Protein AF-A0A955MIG0-F1 (afdb_monomer)

Structure (mmCIF, N/CA/C/O backbone):
data_AF-A0A955MIG0-F1
#
_entry.id   AF-A0A955MIG0-F1
#
loop_
_atom_site.group_PDB
_atom_site.id
_atom_site.type_symbol
_atom_site.label_atom_id
_atom_site.label_alt_id
_atom_site.label_comp_id
_atom_site.label_asym_id
_atom_site.label_entity_id
_atom_site.label_seq_id
_atom_site.pdbx_PDB_ins_code
_atom_site.Cartn_x
_atom_site.Cartn_y
_atom_site.Cartn_z
_atom_site.occupancy
_atom_site.B_iso_or_equiv
_atom_site.auth_seq_id
_atom_site.auth_comp_id
_atom_site.auth_asym_id
_atom_site.auth_atom_id
_atom_site.pdbx_PDB_model_num
ATOM 1 N N . ALA A 1 1 ? 9.719 2.046 3.518 1.00 55.62 1 ALA A N 1
ATOM 2 C CA . ALA A 1 1 ? 8.804 1.648 2.425 1.00 55.62 1 ALA A CA 1
ATOM 3 C C . ALA A 1 1 ? 9.565 1.111 1.208 1.00 55.62 1 ALA A C 1
ATOM 5 O O . ALA A 1 1 ? 9.392 -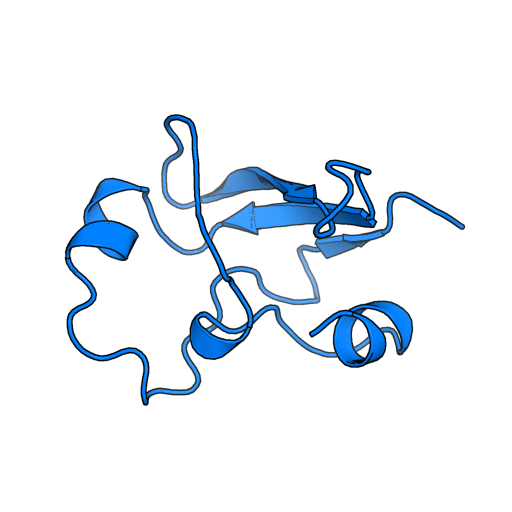0.060 0.905 1.00 55.62 1 ALA A O 1
ATOM 6 N N . LYS A 1 2 ? 10.463 1.892 0.579 1.00 48.94 2 LYS A N 1
ATOM 7 C CA . LYS A 1 2 ? 11.254 1.485 -0.607 1.00 48.94 2 LYS A CA 1
ATOM 8 C C . LYS A 1 2 ? 11.961 0.125 -0.462 1.00 48.94 2 LYS A C 1
ATOM 10 O O . LYS A 1 2 ? 11.742 -0.764 -1.271 1.00 48.94 2 LYS A O 1
ATOM 15 N N . THR A 1 3 ? 12.668 -0.095 0.646 1.00 49.34 3 THR A N 1
ATOM 16 C CA . THR A 1 3 ? 13.375 -1.359 0.926 1.00 49.34 3 THR A CA 1
ATOM 17 C C . THR A 1 3 ? 12.440 -2.561 1.121 1.00 49.34 3 THR A C 1
ATOM 19 O O . THR A 1 3 ? 12.810 -3.681 0.805 1.00 49.34 3 THR A O 1
ATOM 22 N N . ALA A 1 4 ? 11.216 -2.351 1.623 1.00 53.88 4 ALA A N 1
ATOM 23 C CA . ALA A 1 4 ? 10.257 -3.433 1.873 1.00 53.88 4 ALA A CA 1
ATOM 24 C C . ALA A 1 4 ? 9.569 -3.917 0.585 1.00 53.88 4 ALA A C 1
ATOM 26 O O . ALA A 1 4 ? 9.271 -5.101 0.468 1.00 53.88 4 ALA A O 1
ATOM 27 N N . LEU A 1 5 ? 9.363 -3.006 -0.373 1.00 55.31 5 LEU A N 1
ATOM 28 C CA . LEU A 1 5 ? 8.883 -3.333 -1.717 1.00 55.31 5 LEU A CA 1
ATOM 29 C C . LEU A 1 5 ? 9.990 -3.984 -2.561 1.00 55.31 5 LEU A C 1
ATOM 31 O O . LEU A 1 5 ? 9.730 -4.958 -3.256 1.00 55.31 5 LEU A O 1
ATOM 35 N N . GLN A 1 6 ? 11.234 -3.503 -2.443 1.00 52.47 6 GLN A N 1
ATOM 36 C CA . GLN A 1 6 ? 12.390 -4.060 -3.162 1.00 52.47 6 GLN A CA 1
ATOM 37 C C . GLN A 1 6 ? 12.807 -5.463 -2.683 1.00 52.47 6 GLN A C 1
ATOM 39 O O . GLN A 1 6 ? 13.423 -6.198 -3.445 1.00 52.47 6 GLN A O 1
ATOM 44 N N . LEU A 1 7 ? 12.460 -5.857 -1.451 1.00 50.75 7 LEU A N 1
ATOM 45 C CA . LEU A 1 7 ? 12.749 -7.192 -0.900 1.00 50.75 7 LEU A CA 1
ATOM 46 C C . LEU A 1 7 ? 11.629 -8.226 -1.142 1.00 50.75 7 LEU A C 1
ATOM 48 O O . LEU A 1 7 ? 11.683 -9.320 -0.588 1.00 50.75 7 LEU A O 1
ATOM 52 N N . GLY A 1 8 ? 10.632 -7.905 -1.976 1.00 50.84 8 GLY A N 1
ATOM 53 C CA . GLY A 1 8 ? 9.827 -8.915 -2.675 1.00 50.84 8 GLY A CA 1
ATOM 54 C C . GLY A 1 8 ? 8.879 -9.771 -1.828 1.00 50.84 8 GLY A C 1
ATOM 55 O O . GLY A 1 8 ? 8.688 -10.939 -2.145 1.00 50.84 8 GLY A O 1
ATOM 56 N N . GLY A 1 9 ? 8.266 -9.230 -0.768 1.00 57.38 9 GLY A N 1
ATOM 57 C CA . GLY A 1 9 ? 7.289 -10.023 -0.002 1.00 57.38 9 GLY A CA 1
ATOM 58 C C . GLY A 1 9 ? 6.391 -9.285 0.985 1.00 57.38 9 GLY A C 1
ATOM 59 O O . GLY A 1 9 ? 5.689 -9.935 1.754 1.00 57.38 9 GLY A O 1
ATOM 60 N N . LYS A 1 10 ? 6.405 -7.948 1.021 1.00 67.25 10 LYS A N 1
ATOM 61 C CA . LYS A 1 10 ? 5.625 -7.179 2.003 1.00 67.25 10 LYS A CA 1
ATOM 62 C C . LYS A 1 10 ? 4.601 -6.285 1.323 1.00 67.25 10 LYS A C 1
ATOM 64 O O . LYS A 1 10 ? 4.923 -5.579 0.371 1.00 67.25 10 LYS A O 1
ATOM 69 N N . SER A 1 11 ? 3.378 -6.314 1.837 1.00 78.50 11 SER A N 1
ATOM 70 C CA . SER A 1 11 ? 2.300 -5.425 1.417 1.00 78.50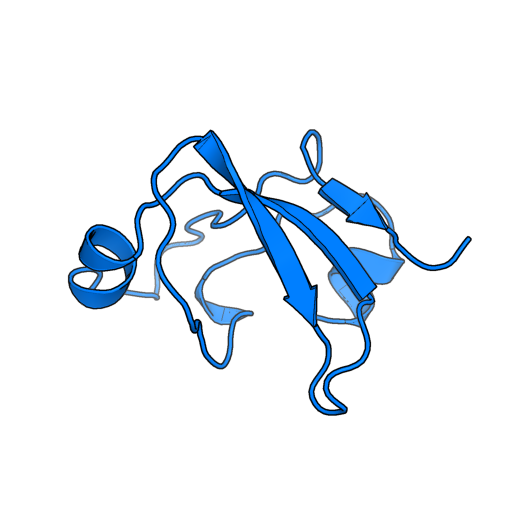 11 SER A CA 1
ATOM 71 C C . SER A 1 11 ? 2.647 -3.960 1.678 1.00 78.50 11 SER A C 1
ATOM 73 O O . SER A 1 11 ? 3.375 -3.615 2.616 1.00 78.50 11 SER A O 1
ATOM 75 N N . LEU A 1 12 ? 2.111 -3.073 0.844 1.00 82.12 12 LEU A N 1
ATOM 76 C CA . LEU A 1 12 ? 2.230 -1.637 1.028 1.00 82.12 12 LEU A CA 1
ATOM 77 C C . LEU A 1 12 ? 1.271 -1.198 2.133 1.00 82.12 12 LEU A C 1
ATOM 79 O O . LEU A 1 12 ? 0.061 -1.149 1.931 1.00 82.12 12 LEU A O 1
ATOM 83 N N . LEU A 1 13 ? 1.815 -0.864 3.297 1.00 84.44 13 LEU A N 1
ATOM 84 C CA . LEU A 1 13 ? 1.037 -0.353 4.424 1.00 84.44 13 LEU A CA 1
ATOM 85 C C . LEU A 1 13 ? 0.763 1.150 4.279 1.00 84.44 13 LEU A C 1
ATOM 87 O O . LEU A 1 13 ? 1.627 1.896 3.813 1.00 84.44 13 LEU A O 1
ATOM 91 N N . LEU A 1 14 ? -0.392 1.607 4.771 1.00 81.00 14 LEU A N 1
ATOM 92 C CA . LEU A 1 14 ? -0.752 3.030 4.862 1.00 81.00 14 LEU A CA 1
ATOM 93 C C . LEU A 1 14 ? 0.318 3.928 5.510 1.00 81.00 14 LEU A C 1
ATOM 95 O O . LEU A 1 14 ? 0.610 4.972 4.928 1.00 81.00 14 LEU A O 1
ATOM 99 N N . PRO A 1 15 ? 0.961 3.570 6.643 1.00 78.81 15 PRO A N 1
ATOM 100 C CA . PRO A 1 15 ? 2.047 4.379 7.211 1.00 78.81 15 PRO A CA 1
ATOM 101 C C . PRO A 1 15 ? 3.264 4.536 6.285 1.00 78.81 15 PRO A C 1
ATOM 103 O O . PRO A 1 15 ? 4.069 5.444 6.473 1.00 78.81 15 PRO A O 1
ATOM 106 N N . GLY A 1 16 ? 3.422 3.664 5.283 1.00 78.56 16 GLY A N 1
ATOM 107 C CA . GLY A 1 16 ? 4.475 3.766 4.275 1.00 78.56 16 GLY A CA 1
ATOM 108 C C . GLY A 1 16 ? 4.160 4.732 3.128 1.00 78.56 16 GLY A C 1
ATOM 109 O O . GLY A 1 16 ? 5.062 5.025 2.341 1.00 78.56 16 GLY A O 1
ATOM 110 N N . ILE A 1 17 ? 2.918 5.214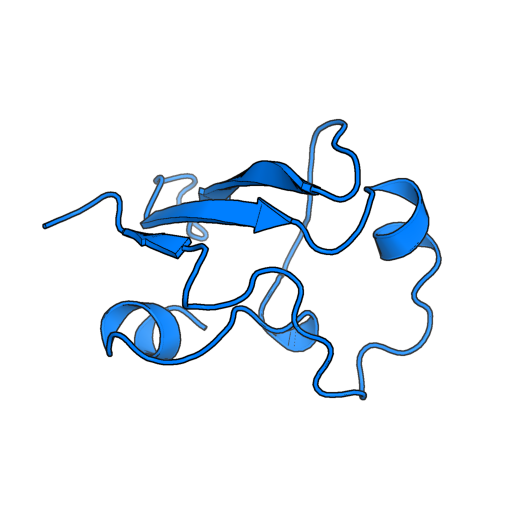 3.021 1.00 83.50 17 ILE A N 1
ATOM 111 C CA . ILE A 1 17 ? 2.450 6.103 1.954 1.00 83.50 17 ILE A CA 1
ATOM 112 C C . ILE A 1 17 ? 2.516 7.552 2.437 1.00 83.50 17 ILE A C 1
ATOM 114 O O . ILE A 1 17 ? 1.903 7.923 3.435 1.00 83.50 17 ILE A O 1
ATOM 118 N N . VAL A 1 18 ? 3.252 8.385 1.700 1.00 84.25 18 VAL A N 1
ATOM 119 C CA . VAL A 1 18 ? 3.416 9.815 2.019 1.00 84.25 18 VAL A CA 1
ATOM 120 C C . VAL A 1 18 ? 2.227 10.637 1.520 1.00 84.25 18 VAL A C 1
ATOM 122 O O . VAL A 1 18 ? 1.789 11.567 2.188 1.00 84.25 18 VAL A O 1
ATOM 125 N N . SER A 1 19 ? 1.705 10.300 0.342 1.00 84.12 19 SER A N 1
ATOM 126 C CA . SER A 1 19 ? 0.598 11.003 -0.302 1.00 84.12 19 SER A CA 1
ATOM 127 C C . SER A 1 19 ? -0.079 10.088 -1.322 1.00 84.12 19 SER A C 1
ATOM 129 O O . SER A 1 19 ? 0.549 9.171 -1.854 1.00 84.12 19 SER A O 1
ATOM 131 N N . TRP A 1 20 ? -1.351 10.353 -1.597 1.00 87.19 20 TRP A N 1
ATOM 132 C CA . TRP A 1 20 ? -2.138 9.751 -2.668 1.00 87.19 20 TRP A CA 1
ATOM 133 C C . TRP A 1 20 ? -2.746 10.873 -3.511 1.00 87.19 20 TRP A C 1
ATOM 135 O O . TRP A 1 20 ? -3.155 11.905 -2.982 1.00 87.19 20 TRP A O 1
ATOM 145 N N . GLN A 1 21 ? -2.788 10.687 -4.827 1.00 84.38 21 GLN A N 1
ATOM 146 C CA . GLN A 1 21 ? -3.299 11.675 -5.778 1.00 84.38 21 GLN A CA 1
ATOM 147 C C . GLN A 1 21 ? -4.117 10.978 -6.867 1.00 84.38 21 GLN A C 1
ATOM 149 O O . GLN A 1 21 ? -3.910 9.797 -7.146 1.00 84.38 21 GLN A O 1
ATOM 154 N N . GLY A 1 22 ? -5.024 11.726 -7.494 1.00 86.81 22 GLY A N 1
A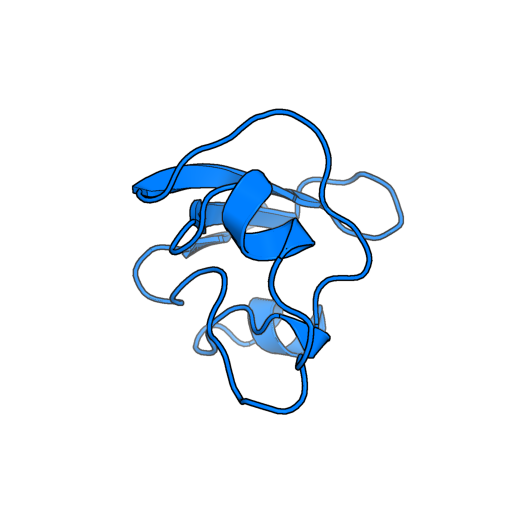TOM 155 C CA . GLY A 1 22 ? -5.947 11.216 -8.507 1.00 86.81 22 GLY A CA 1
ATOM 156 C C . GLY A 1 22 ? -7.277 10.768 -7.910 1.00 86.81 22 GLY A C 1
ATOM 157 O O . GLY A 1 22 ? -7.651 11.199 -6.823 1.00 86.81 22 GLY A O 1
ATOM 158 N N . HIS A 1 23 ? -8.004 9.920 -8.633 1.00 87.12 23 HIS A N 1
ATOM 159 C CA . HIS A 1 23 ? -9.278 9.363 -8.194 1.00 87.12 23 HIS A CA 1
ATOM 160 C C . HIS A 1 23 ? -9.290 7.873 -8.523 1.00 87.12 23 HIS A C 1
ATOM 162 O O . HIS A 1 23 ? -9.222 7.501 -9.689 1.00 87.12 23 HIS A O 1
ATOM 168 N N . PHE A 1 24 ? -9.358 7.035 -7.494 1.00 89.81 24 PHE A N 1
ATOM 169 C CA . PHE A 1 24 ? -9.391 5.583 -7.634 1.00 89.81 24 PHE A CA 1
ATOM 170 C C . PHE A 1 24 ? -10.331 4.973 -6.602 1.00 89.81 24 PHE A C 1
ATOM 172 O O . PHE A 1 24 ? -10.596 5.552 -5.538 1.00 89.81 24 PHE A O 1
ATOM 179 N N . LYS A 1 25 ? -10.845 3.792 -6.934 1.00 91.31 25 LYS A N 1
ATOM 180 C CA . LYS A 1 25 ? -11.744 3.022 -6.073 1.00 91.31 25 LYS A CA 1
ATOM 181 C C . LYS A 1 25 ? -11.034 1.791 -5.514 1.00 91.31 25 LYS A C 1
ATOM 183 O O . LYS A 1 25 ? -9.961 1.396 -5.963 1.00 91.31 25 LYS A O 1
ATOM 188 N N . LYS A 1 26 ? -11.652 1.154 -4.525 1.00 89.56 26 LYS A N 1
ATOM 189 C CA . LYS A 1 26 ? -11.269 -0.194 -4.105 1.00 89.56 26 LYS A CA 1
ATOM 190 C C . LYS A 1 26 ? -11.280 -1.141 -5.311 1.00 89.56 26 LYS A C 1
ATOM 192 O O . LYS A 1 26 ? -12.205 -1.103 -6.118 1.00 89.56 26 LYS A O 1
ATOM 197 N N . ASN A 1 27 ? -10.284 -2.020 -5.370 1.00 90.06 27 ASN A N 1
ATOM 198 C CA . ASN A 1 27 ? -9.962 -2.931 -6.469 1.00 90.06 27 ASN A CA 1
ATOM 199 C C . ASN A 1 27 ? -9.430 -2.278 -7.751 1.00 90.06 27 ASN A C 1
ATOM 201 O O . ASN A 1 27 ? -9.212 -2.990 -8.728 1.00 90.06 27 ASN A O 1
ATOM 205 N N . ASP A 1 28 ? -9.194 -0.970 -7.753 1.00 92.69 28 ASP A N 1
ATOM 206 C CA . ASP A 1 28 ? -8.633 -0.285 -8.910 1.00 92.69 28 ASP A CA 1
ATOM 207 C C . ASP A 1 28 ? -7.105 -0.422 -8.954 1.00 92.69 28 ASP A C 1
ATOM 209 O O . ASP A 1 28 ? -6.453 -0.617 -7.919 1.00 92.69 28 ASP A O 1
ATOM 213 N N . ILE A 1 29 ? -6.529 -0.330 -10.151 1.00 90.44 29 ILE A N 1
ATOM 214 C CA . ILE A 1 29 ? -5.079 -0.423 -10.333 1.00 90.44 29 ILE A CA 1
ATOM 215 C C . ILE A 1 29 ? -4.466 0.957 -10.133 1.00 90.44 29 ILE A C 1
ATOM 217 O O . ILE A 1 29 ? -4.729 1.893 -10.884 1.00 90.44 29 ILE A O 1
ATOM 221 N N . VAL A 1 30 ? -3.612 1.069 -9.120 1.00 90.56 30 VAL A N 1
ATOM 222 C CA . VAL A 1 30 ? -2.906 2.304 -8.787 1.00 90.56 30 VAL A CA 1
ATOM 223 C C . VAL A 1 30 ? -1.421 2.186 -9.095 1.00 90.56 30 VAL A C 1
ATOM 225 O O . VAL A 1 30 ? -0.807 1.123 -8.973 1.00 90.56 30 VAL A O 1
ATOM 228 N N . VAL A 1 31 ? -0.833 3.314 -9.481 1.00 90.00 31 VAL A N 1
ATOM 229 C CA . VAL A 1 31 ? 0.605 3.443 -9.711 1.00 90.00 31 VAL A CA 1
ATOM 230 C C . VAL A 1 31 ? 1.275 3.908 -8.424 1.00 90.00 31 VAL A C 1
ATOM 232 O O . VAL A 1 31 ? 0.891 4.919 -7.838 1.00 90.00 31 VAL A O 1
ATOM 235 N N . ILE A 1 32 ? 2.302 3.184 -7.999 1.00 87.44 32 ILE A N 1
ATOM 236 C CA . ILE A 1 32 ? 3.114 3.495 -6.828 1.00 87.44 32 ILE A CA 1
ATOM 237 C C . ILE A 1 32 ? 4.394 4.157 -7.325 1.00 87.44 32 ILE A C 1
ATOM 239 O O . ILE A 1 32 ? 5.191 3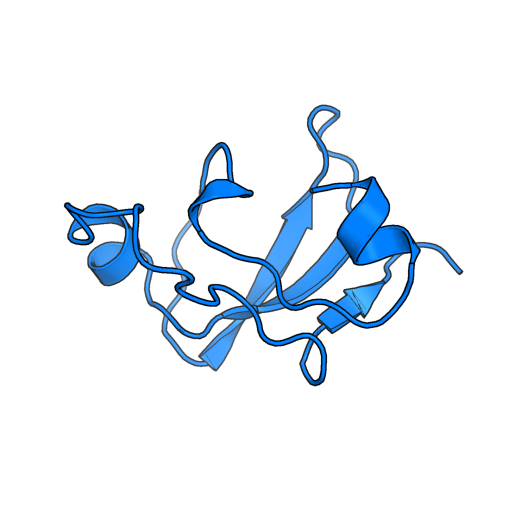.559 -8.053 1.00 87.44 32 ILE A O 1
ATOM 243 N N . LYS A 1 33 ? 4.586 5.410 -6.917 1.00 87.75 33 LYS A N 1
ATOM 244 C CA . LYS A 1 33 ? 5.740 6.224 -7.295 1.00 87.75 33 LYS A CA 1
ATOM 245 C C . LYS A 1 33 ? 6.639 6.487 -6.092 1.00 87.75 33 LYS A C 1
ATOM 247 O O . LYS A 1 33 ? 6.151 6.621 -4.969 1.00 87.75 33 LYS A O 1
ATOM 252 N N . ASP A 1 34 ? 7.944 6.574 -6.328 1.00 86.50 34 ASP A N 1
ATOM 253 C CA . ASP A 1 34 ? 8.895 7.051 -5.322 1.00 86.50 34 ASP A CA 1
ATOM 254 C C . ASP A 1 34 ? 8.820 8.583 -5.184 1.00 86.50 34 ASP A C 1
ATOM 256 O O . ASP A 1 34 ? 8.155 9.269 -5.965 1.00 86.50 34 ASP A O 1
ATOM 260 N N . ARG A 1 35 ? 9.556 9.150 -4.220 1.00 83.81 35 ARG A N 1
ATOM 261 C CA . ARG A 1 35 ? 9.625 10.610 -3.990 1.00 83.81 35 ARG A CA 1
ATOM 262 C C . ARG A 1 35 ? 10.057 11.415 -5.223 1.00 83.81 35 ARG A C 1
ATOM 264 O O . ARG A 1 35 ? 9.702 12.582 -5.337 1.00 83.81 35 ARG A O 1
ATOM 271 N N . ASN A 1 36 ? 10.768 10.783 -6.155 1.00 84.81 36 ASN A N 1
ATOM 272 C CA . ASN A 1 36 ? 11.212 11.388 -7.412 1.00 84.81 36 ASN A CA 1
ATOM 273 C C . ASN A 1 36 ? 10.160 11.296 -8.537 1.00 84.81 36 ASN A C 1
ATOM 275 O O . ASN A 1 36 ? 10.499 11.499 -9.696 1.00 84.81 36 ASN A O 1
ATOM 279 N N . ASN A 1 37 ? 8.903 10.949 -8.226 1.00 83.00 37 ASN A N 1
ATOM 280 C CA . ASN A 1 37 ? 7.829 10.685 -9.198 1.00 83.00 37 ASN A CA 1
ATOM 281 C C . ASN A 1 37 ? 8.110 9.532 -10.180 1.00 83.00 37 ASN A C 1
ATOM 283 O O . ASN A 1 37 ? 7.380 9.360 -11.156 1.00 83.00 37 ASN A O 1
ATOM 287 N N . HIS A 1 38 ? 9.124 8.715 -9.902 1.00 86.44 38 HIS A N 1
ATOM 288 C CA . HIS A 1 38 ? 9.445 7.535 -10.693 1.00 86.44 38 HIS A CA 1
ATOM 289 C C . HIS A 1 38 ? 8.514 6.380 -10.314 1.00 86.44 38 HIS A C 1
ATOM 291 O O . HIS A 1 38 ? 8.323 6.123 -9.124 1.00 86.44 38 HIS A O 1
ATOM 297 N N . GLU A 1 39 ? 7.929 5.699 -11.299 1.00 87.81 39 GLU A N 1
ATOM 298 C CA . GLU A 1 39 ? 7.112 4.507 -11.064 1.00 87.81 39 GLU A CA 1
ATOM 299 C C . GLU A 1 39 ? 8.000 3.375 -10.541 1.00 87.81 39 GLU A C 1
ATOM 301 O O . GLU A 1 39 ? 8.928 2.955 -11.217 1.00 87.81 39 GLU A O 1
ATOM 306 N N . ILE A 1 40 ? 7.714 2.883 -9.336 1.00 86.00 40 ILE A N 1
ATOM 307 C CA . ILE A 1 40 ? 8.455 1.763 -8.734 1.00 86.00 40 ILE A CA 1
ATOM 308 C C . ILE A 1 40 ? 7.630 0.479 -8.703 1.00 86.00 40 ILE A C 1
ATOM 310 O O . ILE A 1 40 ? 8.188 -0.617 -8.693 1.00 86.00 40 ILE A O 1
ATOM 314 N N . ALA A 1 41 ? 6.303 0.601 -8.678 1.00 87.88 41 ALA A N 1
ATOM 315 C CA . ALA A 1 41 ? 5.389 -0.528 -8.695 1.00 87.88 41 ALA A CA 1
ATOM 316 C C . ALA A 1 41 ? 3.996 -0.099 -9.163 1.00 87.88 41 ALA A C 1
ATOM 318 O O . ALA A 1 41 ? 3.645 1.079 -9.156 1.00 87.88 41 ALA A O 1
ATOM 319 N N . ARG A 1 42 ? 3.167 -1.072 -9.512 1.00 89.12 42 ARG A N 1
ATOM 320 C CA . ARG A 1 42 ? 1.732 -0.918 -9.749 1.00 89.12 42 ARG A CA 1
ATOM 321 C C . ARG A 1 42 ? 1.014 -1.986 -8.958 1.00 89.12 42 ARG A C 1
ATOM 323 O O . ARG A 1 42 ? 1.524 -3.094 -8.830 1.00 89.12 42 ARG A O 1
ATOM 330 N N . GLY A 1 43 ? -0.157 -1.684 -8.427 1.00 89.81 43 GLY A N 1
ATOM 331 C CA . GLY A 1 43 ? -0.903 -2.716 -7.732 1.00 89.81 43 GLY A CA 1
ATOM 332 C C . GLY A 1 43 ? -2.342 -2.366 -7.455 1.00 89.81 43 GLY A C 1
ATOM 333 O O . GLY A 1 43 ? -2.783 -1.238 -7.666 1.00 89.81 43 GLY A O 1
ATOM 334 N N . LYS A 1 44 ? -3.086 -3.371 -7.010 1.00 91.12 44 LYS A N 1
ATOM 335 C CA . LYS A 1 44 ? -4.514 -3.228 -6.757 1.00 91.12 44 LYS A CA 1
ATOM 336 C C . LYS A 1 44 ? -4.763 -2.576 -5.398 1.00 91.12 44 LYS A C 1
ATOM 338 O O . LYS A 1 44 ? -4.391 -3.135 -4.367 1.00 91.12 44 LYS A O 1
ATOM 343 N N . SER A 1 45 ? -5.427 -1.424 -5.389 1.00 90.19 45 SER A N 1
ATOM 344 C CA . SER A 1 45 ? -5.775 -0.728 -4.150 1.00 90.19 45 SER A CA 1
ATOM 345 C C . SER A 1 45 ? -6.874 -1.465 -3.384 1.00 90.19 45 SER A C 1
ATOM 347 O O . SER A 1 45 ? -7.919 -1.804 -3.941 1.00 90.19 45 SER A O 1
ATOM 349 N N . ASN A 1 46 ? -6.686 -1.658 -2.080 1.00 88.56 46 ASN A N 1
ATOM 350 C CA . ASN A 1 46 ? -7.718 -2.179 -1.178 1.00 88.56 46 ASN A CA 1
ATOM 351 C C . ASN A 1 46 ? -8.711 -1.107 -0.707 1.00 88.56 46 ASN A C 1
ATOM 353 O O . ASN A 1 46 ? -9.759 -1.449 -0.154 1.00 88.56 46 ASN A O 1
ATOM 357 N N . TYR A 1 47 ? -8.412 0.170 -0.958 1.00 88.81 47 TYR A N 1
ATOM 358 C CA . TYR A 1 47 ? -9.209 1.312 -0.516 1.00 88.81 47 TYR A CA 1
ATOM 359 C C . TYR A 1 47 ? -9.500 2.273 -1.668 1.00 88.81 47 TYR A C 1
ATOM 361 O O . TYR A 1 47 ? -8.740 2.379 -2.631 1.00 88.81 47 TYR A O 1
ATOM 369 N N . SER A 1 48 ? -10.606 2.998 -1.551 1.00 90.25 48 SER A N 1
ATOM 370 C CA . SER A 1 48 ? -10.906 4.134 -2.425 1.00 90.25 48 SER A CA 1
ATOM 371 C C . SER A 1 48 ? -10.233 5.402 -1.899 1.00 90.25 48 SER A C 1
ATOM 373 O O . SER A 1 48 ? -9.940 5.499 -0.708 1.00 90.25 48 SER A O 1
ATOM 375 N N . LEU A 1 49 ? -10.069 6.418 -2.746 1.00 87.69 49 LEU A N 1
ATOM 376 C CA . LEU A 1 49 ? -9.529 7.718 -2.324 1.00 87.69 49 LEU A CA 1
ATOM 377 C C . LEU A 1 49 ? -10.318 8.331 -1.149 1.00 87.69 49 LEU A C 1
ATOM 379 O O . LEU A 1 49 ? -9.728 8.843 -0.201 1.00 87.69 49 LEU A O 1
ATOM 383 N N . SER A 1 50 ? -11.651 8.247 -1.184 1.00 87.81 50 SER A N 1
ATOM 384 C CA . SER A 1 50 ? -12.515 8.741 -0.103 1.00 87.81 50 SER A CA 1
ATOM 385 C C . SER A 1 50 ? -12.293 7.990 1.209 1.00 87.81 50 SER A C 1
ATOM 387 O O . SER A 1 50 ? -12.239 8.618 2.259 1.00 87.81 50 SER A O 1
ATOM 389 N N . GLU A 1 51 ? -12.101 6.669 1.143 1.00 87.19 51 GLU A N 1
ATOM 390 C CA . GLU A 1 51 ? -11.792 5.841 2.314 1.00 87.19 51 GLU A CA 1
ATOM 391 C C . GLU A 1 51 ? -10.436 6.239 2.893 1.00 87.19 51 GLU A C 1
ATOM 393 O O . GLU A 1 51 ? -10.336 6.508 4.080 1.00 87.19 51 GLU A O 1
ATOM 398 N N . LEU A 1 52 ? -9.406 6.380 2.053 1.00 84.44 52 LEU A N 1
ATOM 399 C CA . LEU A 1 52 ? -8.070 6.802 2.485 1.00 84.44 52 LEU A CA 1
ATOM 400 C C . LEU A 1 52 ? -8.067 8.170 3.173 1.00 84.44 52 LEU A C 1
ATOM 402 O O . LEU A 1 52 ? -7.345 8.357 4.150 1.00 84.44 52 LEU A O 1
ATOM 406 N N . ASN A 1 53 ? -8.883 9.109 2.686 1.00 83.19 53 ASN A N 1
ATOM 407 C CA . ASN A 1 53 ? -9.067 10.414 3.323 1.00 83.19 53 ASN A CA 1
ATOM 408 C C . ASN A 1 53 ? -9.844 10.326 4.645 1.00 83.19 53 ASN A C 1
ATOM 410 O O . ASN A 1 53 ? -9.621 11.150 5.527 1.00 83.19 53 ASN A O 1
ATOM 414 N N . ASN A 1 54 ? -10.734 9.341 4.786 1.00 83.50 54 ASN A N 1
ATOM 415 C CA . ASN A 1 54 ? -11.533 9.124 5.992 1.00 83.50 54 ASN A CA 1
ATOM 416 C C . ASN A 1 54 ? -10.824 8.239 7.039 1.00 83.50 54 ASN A C 1
ATOM 418 O O . ASN A 1 54 ? -11.256 8.161 8.187 1.00 83.50 54 ASN A O 1
ATOM 422 N N . ILE A 1 55 ? -9.719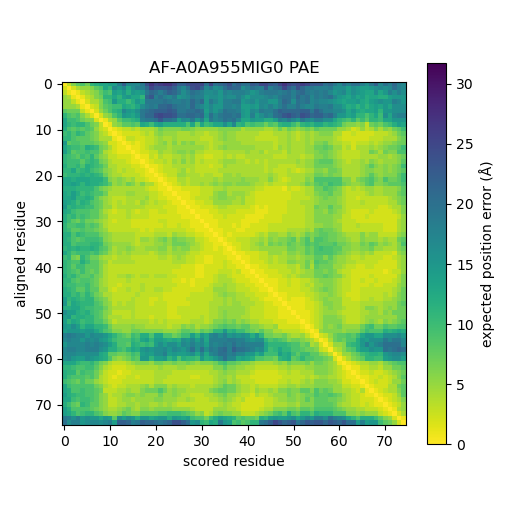 7.576 6.676 1.00 79.56 55 ILE A N 1
ATOM 423 C CA . ILE A 1 55 ? -8.889 6.814 7.615 1.00 79.56 55 ILE A CA 1
ATOM 424 C C . ILE A 1 55 ? -8.152 7.796 8.530 1.00 79.56 55 ILE A C 1
ATOM 426 O O . ILE A 1 55 ? -7.095 8.342 8.208 1.00 79.56 55 ILE A O 1
ATOM 430 N N . GLN A 1 56 ? -8.745 8.009 9.701 1.00 61.81 56 GLN A N 1
ATOM 431 C CA . GLN A 1 56 ? -8.237 8.899 10.739 1.00 61.81 56 GLN A CA 1
ATOM 432 C C . GLN A 1 56 ? -7.106 8.250 11.556 1.00 61.81 56 GLN A C 1
ATOM 434 O O . GLN A 1 56 ? -6.226 8.949 12.059 1.00 61.81 56 GLN A O 1
ATOM 439 N N . ASP A 1 57 ? -7.081 6.914 11.634 1.00 60.34 57 ASP A N 1
ATOM 440 C CA . ASP A 1 57 ? -6.059 6.152 12.351 1.00 60.34 57 ASP A CA 1
ATOM 441 C C . ASP A 1 57 ? -5.216 5.297 11.390 1.00 60.34 57 ASP A C 1
ATOM 443 O O . ASP A 1 57 ? -5.635 4.260 10.878 1.00 60.34 57 ASP A O 1
ATOM 447 N N . LYS A 1 58 ? -3.990 5.763 11.133 1.00 60.78 58 LYS A N 1
ATOM 448 C CA . LYS A 1 58 ? -2.977 5.051 10.335 1.00 60.78 58 LYS A CA 1
ATOM 449 C C . LYS A 1 58 ? -2.094 4.134 11.196 1.00 60.78 58 LYS A C 1
ATOM 451 O O . LYS A 1 58 ? -1.055 3.687 10.710 1.00 60.78 58 LYS A O 1
ATOM 456 N N . LYS A 1 59 ? -2.435 3.913 12.478 1.00 54.66 59 LYS A N 1
ATOM 457 C CA . LYS A 1 59 ? -1.609 3.120 13.408 1.00 54.66 59 LYS A CA 1
ATOM 458 C C . LYS A 1 59 ? -1.848 1.621 13.258 1.00 54.66 59 LYS A C 1
ATOM 460 O O . LYS A 1 59 ? -0.970 0.838 13.613 1.00 54.66 59 LYS A O 1
ATOM 465 N N . GLY A 1 60 ? -2.987 1.216 12.695 1.00 58.44 60 GLY A N 1
ATOM 466 C CA . GLY A 1 60 ? -3.189 -0.157 12.241 1.00 58.44 60 GLY A CA 1
ATOM 467 C C . GLY A 1 60 ? -2.219 -0.505 11.109 1.00 58.44 60 GLY A C 1
ATOM 468 O O . GLY A 1 60 ? -1.924 0.333 10.256 1.00 58.44 60 GLY A O 1
ATOM 469 N N . GLN A 1 61 ? -1.738 -1.749 11.065 1.00 66.00 61 GLN A N 1
ATOM 470 C CA . GLN A 1 61 ? -0.989 -2.305 9.927 1.00 66.00 61 GLN A CA 1
ATOM 471 C C . GLN A 1 61 ? -1.922 -2.501 8.714 1.00 66.00 61 GLN A C 1
ATOM 473 O O . GLN A 1 61 ? -2.071 -3.596 8.189 1.00 66.00 61 GLN A O 1
ATOM 478 N N . LEU A 1 62 ? -2.614 -1.437 8.303 1.00 80.06 62 LEU A N 1
ATOM 479 C CA . LEU A 1 62 ? -3.592 -1.450 7.229 1.00 80.06 62 LEU A CA 1
ATOM 480 C C . LEU A 1 62 ? -2.862 -1.510 5.891 1.00 80.06 62 LEU A C 1
ATOM 482 O O . LEU A 1 62 ? -2.105 -0.606 5.525 1.00 80.06 62 LEU A O 1
ATOM 486 N N . GLU A 1 63 ? -3.104 -2.590 5.164 1.00 84.19 63 GLU A N 1
ATOM 487 C CA . GLU A 1 63 ? -2.507 -2.857 3.863 1.00 84.19 63 GLU A CA 1
ATOM 488 C C . GLU A 1 63 ? -3.265 -2.112 2.764 1.00 84.19 63 GLU A C 1
ATOM 490 O O . GLU A 1 63 ? -4.372 -2.492 2.380 1.00 84.19 63 GLU A O 1
ATOM 495 N N . ALA A 1 64 ? -2.658 -1.052 2.237 1.00 85.50 64 ALA A N 1
ATOM 496 C CA . ALA A 1 64 ? -3.186 -0.277 1.123 1.00 85.50 64 ALA A CA 1
ATOM 497 C C . ALA A 1 64 ? -3.180 -1.074 -0.186 1.00 85.50 64 ALA A C 1
ATOM 499 O O . ALA A 1 64 ? -4.145 -1.029 -0.945 1.00 85.50 64 ALA A O 1
ATOM 500 N N . VAL A 1 65 ? -2.092 -1.808 -0.431 1.00 87.25 65 VAL A N 1
ATOM 501 C CA . VAL A 1 65 ? -1.925 -2.703 -1.580 1.00 87.25 65 VAL A CA 1
ATOM 502 C C . VAL A 1 65 ? -1.276 -3.983 -1.076 1.00 87.25 65 VAL A C 1
ATOM 504 O O . VAL A 1 65 ? -0.210 -3.942 -0.462 1.00 87.25 65 VAL A O 1
ATOM 507 N N . HIS A 1 66 ? -1.920 -5.117 -1.324 1.00 86.19 66 HIS A N 1
ATOM 508 C CA . HIS A 1 66 ? -1.391 -6.424 -0.944 1.00 86.19 66 HIS A CA 1
ATOM 509 C C . HIS A 1 66 ? -0.220 -6.825 -1.856 1.00 86.19 66 HIS A C 1
ATOM 511 O O . HIS A 1 66 ? -0.277 -6.558 -3.057 1.00 86.19 66 HIS A O 1
ATOM 517 N N . CYS A 1 67 ? 0.814 -7.483 -1.321 1.00 82.75 67 CYS A N 1
ATOM 518 C CA . CYS A 1 67 ? 1.997 -7.887 -2.100 1.00 82.75 67 CYS A CA 1
ATOM 519 C C . CYS A 1 67 ? 1.668 -8.804 -3.290 1.00 82.75 67 CYS A C 1
ATOM 521 O O . CYS A 1 67 ? 2.248 -8.639 -4.355 1.00 82.75 67 CYS A O 1
ATOM 523 N N . ASP A 1 68 ? 0.693 -9.700 -3.136 1.00 83.25 68 ASP A N 1
ATOM 524 C CA . ASP A 1 68 ? 0.219 -10.596 -4.207 1.00 83.25 68 ASP A CA 1
ATOM 525 C C . ASP A 1 68 ? -0.378 -9.835 -5.406 1.00 83.25 68 ASP A C 1
ATOM 527 O O . ASP A 1 68 ? -0.326 -10.281 -6.545 1.00 83.25 68 ASP A O 1
ATOM 531 N N . ASN A 1 69 ? -0.902 -8.632 -5.154 1.00 84.56 69 ASN A N 1
ATOM 532 C CA . ASN A 1 69 ? -1.496 -7.772 -6.174 1.00 84.56 69 ASN A CA 1
ATOM 533 C C . ASN A 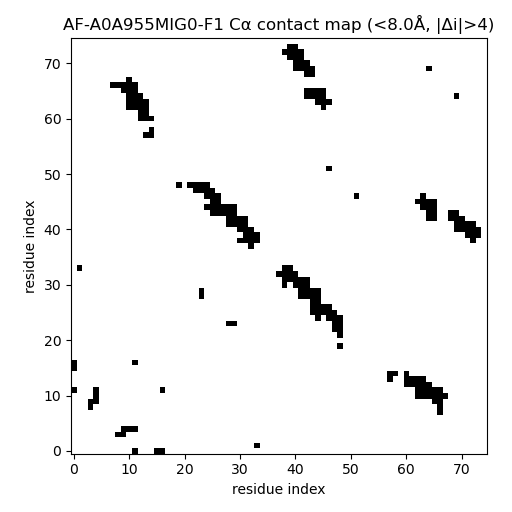1 69 ? -0.573 -6.605 -6.552 1.00 84.56 69 ASN A C 1
ATOM 535 O O . ASN A 1 69 ? -1.068 -5.563 -6.988 1.00 84.56 69 ASN A O 1
ATOM 539 N N . LEU A 1 70 ? 0.737 -6.739 -6.335 1.00 85.75 70 LEU A N 1
ATOM 540 C CA . LEU A 1 70 ? 1.730 -5.701 -6.582 1.00 85.75 70 LEU A CA 1
ATOM 541 C C . LEU A 1 70 ? 2.789 -6.197 -7.569 1.00 85.75 70 LEU A C 1
ATOM 543 O O . LEU A 1 70 ? 3.434 -7.219 -7.364 1.00 85.75 70 LEU A O 1
ATOM 547 N N . VAL A 1 71 ? 2.990 -5.434 -8.637 1.00 86.25 71 VAL A N 1
ATOM 548 C CA . VAL A 1 71 ? 3.959 -5.695 -9.702 1.00 86.25 71 VAL A CA 1
ATOM 549 C C . VAL A 1 71 ? 5.006 -4.589 -9.677 1.00 86.25 71 VAL A C 1
ATOM 551 O O . VAL A 1 71 ? 4.660 -3.412 -9.776 1.00 86.25 71 VAL A O 1
ATOM 554 N N . LEU A 1 72 ? 6.281 -4.948 -9.538 1.00 84.56 72 LEU A N 1
ATOM 555 C CA . LEU A 1 72 ? 7.390 -3.992 -9.601 1.00 84.56 72 LEU A CA 1
ATOM 556 C C . LEU A 1 72 ? 7.585 -3.495 -11.040 1.00 84.56 72 LEU A C 1
ATOM 558 O O . LEU A 1 72 ? 7.429 -4.259 -11.992 1.00 84.56 72 LEU A O 1
ATOM 562 N N . ALA A 1 73 ? 7.884 -2.205 -11.190 1.00 78.81 73 ALA A N 1
ATOM 563 C CA . ALA A 1 73 ? 8.068 -1.579 -12.499 1.00 78.81 73 ALA A CA 1
ATOM 564 C C . ALA A 1 73 ? 9.480 -1.787 -13.063 1.00 78.81 73 ALA A C 1
ATOM 566 O O . ALA A 1 73 ? 9.631 -1.943 -14.272 1.00 78.81 73 ALA A O 1
ATOM 567 N N . GLU A 1 74 ? 10.491 -1.846 -12.193 1.00 63.91 74 GLU A N 1
ATOM 568 C CA . GLU A 1 74 ? 11.858 -2.211 -12.568 1.00 63.91 74 GLU A CA 1
ATOM 569 C C . GLU A 1 74 ? 12.121 -3.685 -12.241 1.00 63.91 74 GLU A C 1
ATOM 571 O O . GLU A 1 74 ? 11.800 -4.157 -11.144 1.00 63.91 74 GLU A O 1
ATOM 576 N N . ARG A 1 75 ? 12.688 -4.404 -13.212 1.00 54.09 75 ARG A N 1
ATOM 577 C CA . ARG A 1 75 ? 13.138 -5.791 -13.111 1.00 54.09 75 ARG A CA 1
ATOM 578 C C . ARG A 1 75 ? 14.625 -5.851 -13.415 1.00 54.09 75 ARG A C 1
ATOM 580 O O . ARG A 1 75 ? 15.035 -5.134 -14.353 1.00 54.09 75 ARG A O 1
#

Mean predicted aligned error: 6.97 Å

Solvent-accessible surface area (backbone atoms only — not comparable to full-atom values): 4558 Å² total; per-residue (Å²): 91,71,70,47,57,74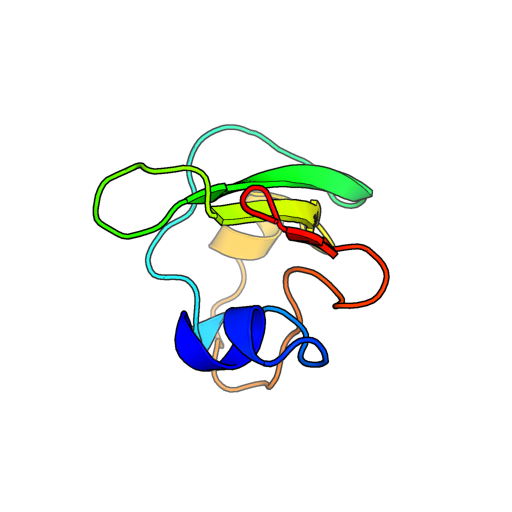,66,73,77,46,49,45,35,50,76,61,54,91,78,86,84,87,86,54,44,55,71,32,81,42,80,40,56,47,100,84,73,44,71,50,28,36,28,36,23,65,48,25,54,70,51,61,74,65,54,83,71,60,84,57,92,46,55,39,24,46,41,92,45,48,47,67,64,71,129

Nearest PDB structures (foldseek):
  4q1t-assembly1_A  TM=8.418E-01  e=2.311E-05  Burkholderia thailandensis E264
  2j5t-assembly1_D  TM=8.583E-01  e=8.116E-05  Escherichia coli
  2j5t-assembly4_H  TM=8.564E-01  e=1.207E-04  Escherichia coli
  2j5t-assembly3_A  TM=8.515E-01  e=2.188E-04  Escherichia coli
  1ze1-assembly4_D  TM=8.193E-01  e=2.553E-02  Thermotoga maritima

Foldseek 3Di:
DVVQLVVQAFFDALVNDPDDDDWDAQQGKDFDADPVRHGFKIFGARGTPVVSVVCPDSPPRHGRGHSVGMGTPPD

pLDDT: mean 78.92, std 13.09, range [48.94, 92.69]

Radius o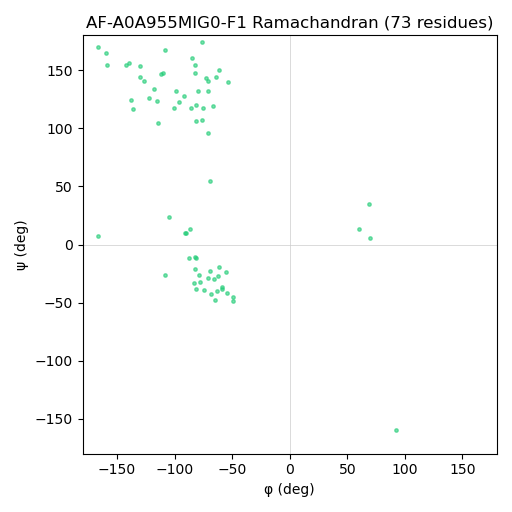f gyration: 11.53 Å; Cα contacts (8 Å, |Δi|>4): 116; chains: 1; bounding box: 26×22×26 Å

Secondary structure (DSSP, 8-state):
-HHHHHTT---EEGGG-S---S---TT-EEEEE-TTS-EEEEEEESS-HHHHHH-----S--EEEEEEEEEES--

Sequence (75 aa):
AKTALQLGGKSLLLPGIVSWQGHFKKNDIVVIKDRNNHEIARGKSNYSLSELNNIQDKKGQLEAVHCDNLVLAER